Protein AF-A0A6N9R2J9-F1 (afdb_monomer)

Mean predicted aligned error: 7.8 Å

Foldseek 3Di:
DVVVVDDDCPDQVVVQCVPDAAQDWTWGDDPVGIDIDHRNHDDDDDDPPDPVVVVVVPD

Nearest PDB structures (foldseek):
  6rin-assembly1_F  TM=8.935E-01  e=2.717E-02  Escherichia coli K-12
  4wqt-assembly3_Z  TM=8.500E-01  e=2.542E-02  Thermus thermophilus HB8
  2eul-assembly1_A  TM=8.280E-01  e=2.717E-02  Thermus thermophilus HB8

Secondary structure (DSSP, 8-state):
-GGGT---TTSHHHHHHTT--TT-EEEEEETTEEEEEE-----------STHHHHTT--

Solvent-accessible surface area (backbone atoms only — not comparable to full-atom values): 4036 Å² total; per-residue (Å²): 99,66,90,74,71,60,77,59,76,87,37,64,65,45,56,46,51,61,91,61,47,66,78,36,74,34,71,40,74,52,100,92,46,76,46,79,44,72,33,86,71,83,80,94,69,85,77,77,86,52,78,73,56,67,66,72,76,75,117

Radius of gyration: 14.47 Å; Cα contacts (8 Å, |Δi|>4): 53; chains: 1; bounding box: 19×26×38 Å

Sequence (59 aa):
DTERGYISWVSPMARALLKAREGDAVTLRTPGGIEELEVVAVRYLPLATGEADAAAAAG

pLDDT: mean 82.6, std 16.36, range [39.75, 97.25]

Structure (mmCIF, N/CA/C/O backbone):
data_AF-A0A6N9R2J9-F1
#
_entry.id   AF-A0A6N9R2J9-F1
#
loop_
_atom_site.group_PDB
_atom_site.id
_a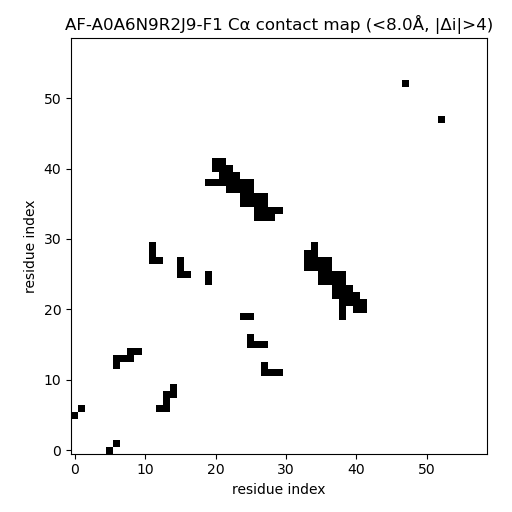tom_site.type_symbol
_atom_site.label_atom_id
_atom_site.label_alt_id
_atom_site.label_comp_id
_atom_site.label_asym_id
_atom_site.label_entity_id
_atom_site.label_seq_id
_atom_site.pdbx_PDB_ins_code
_atom_site.Cartn_x
_atom_site.Cartn_y
_atom_site.Cartn_z
_atom_site.occupancy
_atom_site.B_iso_or_equiv
_atom_site.auth_seq_id
_atom_site.auth_comp_id
_atom_site.auth_asym_id
_atom_site.auth_atom_id
_atom_site.pdbx_PDB_model_num
ATOM 1 N N . ASP A 1 1 ? -0.848 4.436 -17.116 1.00 57.44 1 ASP A N 1
ATOM 2 C CA . ASP A 1 1 ? -0.377 3.429 -16.140 1.00 57.44 1 ASP A CA 1
ATOM 3 C C . ASP A 1 1 ? -1.391 3.167 -15.025 1.00 57.44 1 ASP A C 1
ATOM 5 O O . ASP A 1 1 ? -1.659 2.026 -14.690 1.00 57.44 1 ASP A O 1
ATOM 9 N N . THR A 1 2 ? -2.078 4.190 -14.516 1.00 60.38 2 THR A N 1
ATOM 10 C CA . THR A 1 2 ? -3.240 4.000 -13.624 1.00 60.38 2 THR A CA 1
ATOM 11 C C . THR A 1 2 ? -4.344 3.135 -14.242 1.00 60.38 2 THR A C 1
ATOM 13 O O . THR A 1 2 ? -4.961 2.348 -13.537 1.00 60.38 2 THR A O 1
ATOM 16 N N . GLU A 1 3 ? -4.537 3.203 -15.564 1.00 68.81 3 GLU A N 1
ATOM 17 C CA . GLU A 1 3 ? -5.428 2.299 -16.316 1.00 68.81 3 GLU A CA 1
ATOM 18 C C . GLU A 1 3 ? -5.014 0.819 -16.224 1.00 68.81 3 GLU A C 1
ATOM 20 O O . GLU A 1 3 ? -5.851 -0.063 -16.374 1.00 68.81 3 GLU A O 1
ATOM 25 N N . ARG A 1 4 ? -3.736 0.540 -15.931 1.00 74.50 4 ARG A N 1
ATOM 26 C CA . ARG A 1 4 ? -3.189 -0.809 -15.712 1.00 74.50 4 ARG A CA 1
ATOM 27 C C . ARG A 1 4 ? -3.273 -1.243 -14.243 1.00 74.50 4 ARG A C 1
ATOM 29 O O . ARG A 1 4 ? -2.897 -2.364 -13.916 1.00 74.50 4 ARG A O 1
ATOM 36 N N . GLY A 1 5 ? -3.743 -0.365 -13.352 1.00 82.38 5 GLY A N 1
ATOM 37 C CA . GLY A 1 5 ? -3.848 -0.626 -11.915 1.00 82.38 5 GLY A CA 1
ATOM 38 C C . GLY A 1 5 ? -2.513 -0.601 -11.164 1.00 82.38 5 GLY A C 1
ATOM 39 O O . GLY A 1 5 ? -2.436 -1.111 -10.048 1.00 82.38 5 GLY A O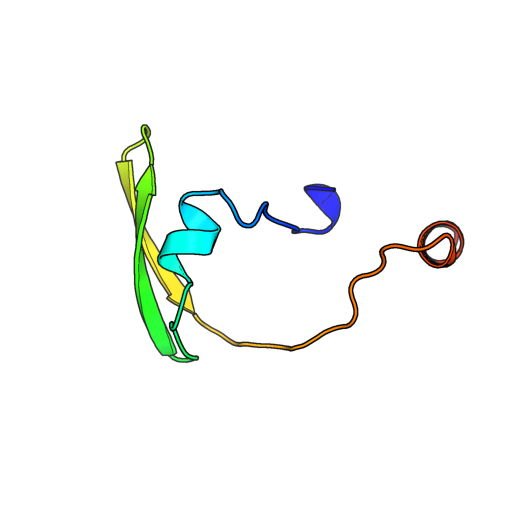 1
ATOM 40 N N . TYR A 1 6 ? -1.450 -0.036 -11.746 1.00 86.94 6 TYR A N 1
ATOM 41 C CA . TYR A 1 6 ? -0.148 0.036 -11.081 1.00 86.94 6 TY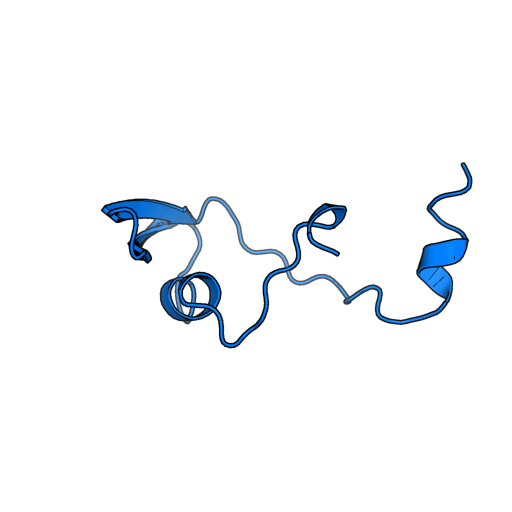R A CA 1
ATOM 42 C C . TYR A 1 6 ? -0.069 1.215 -10.113 1.00 86.94 6 TYR A C 1
ATOM 44 O O . TYR A 1 6 ? -0.550 2.318 -10.381 1.00 86.94 6 TYR A O 1
ATOM 52 N N . ILE A 1 7 ? 0.595 0.979 -8.983 1.00 88.00 7 ILE A N 1
ATOM 53 C CA . ILE A 1 7 ? 0.869 1.991 -7.964 1.00 88.00 7 ILE A CA 1
ATOM 54 C C . ILE A 1 7 ? 2.375 2.149 -7.776 1.00 88.00 7 ILE A C 1
ATOM 56 O O . ILE A 1 7 ? 3.135 1.183 -7.824 1.00 88.00 7 ILE A O 1
ATOM 60 N N . SER A 1 8 ? 2.816 3.380 -7.526 1.00 88.19 8 SER A N 1
ATOM 61 C CA . SER A 1 8 ? 4.220 3.640 -7.208 1.00 88.19 8 SER A CA 1
ATOM 62 C C . SER A 1 8 ? 4.591 3.052 -5.845 1.00 88.19 8 SER A C 1
ATOM 64 O O . SER A 1 8 ? 3.832 3.181 -4.879 1.00 88.19 8 SER A O 1
ATOM 66 N N . TRP A 1 9 ? 5.790 2.476 -5.740 1.00 89.56 9 TRP A N 1
ATOM 67 C CA . TRP A 1 9 ? 6.302 1.880 -4.502 1.00 89.56 9 TRP A CA 1
ATOM 68 C C . TRP A 1 9 ? 6.480 2.900 -3.362 1.00 89.56 9 TRP A C 1
ATOM 70 O O . TRP A 1 9 ? 6.419 2.525 -2.193 1.00 89.56 9 TRP A O 1
ATOM 80 N N . VAL A 1 10 ? 6.655 4.192 -3.681 1.00 91.44 10 VAL A N 1
ATOM 81 C CA . VAL A 1 10 ? 6.752 5.266 -2.671 1.00 91.44 10 VAL A CA 1
ATOM 82 C C . VAL A 1 10 ? 5.390 5.747 -2.163 1.00 91.44 10 VAL A C 1
ATOM 84 O O . VAL A 1 10 ? 5.330 6.546 -1.228 1.00 91.44 10 VAL A O 1
ATOM 87 N N . SER A 1 11 ? 4.288 5.296 -2.769 1.00 90.25 11 SER A N 1
ATOM 88 C CA . SER A 1 11 ? 2.948 5.748 -2.391 1.00 90.25 11 SER A CA 1
ATOM 89 C C . SER A 1 11 ? 2.553 5.272 -0.979 1.00 90.25 11 SER A C 1
ATOM 91 O O . SER A 1 11 ? 2.979 4.198 -0.539 1.00 90.25 11 SER A O 1
ATOM 93 N N . PRO A 1 12 ? 1.695 6.021 -0.256 1.00 89.62 12 PRO A N 1
ATOM 94 C CA . PRO A 1 12 ? 1.137 5.57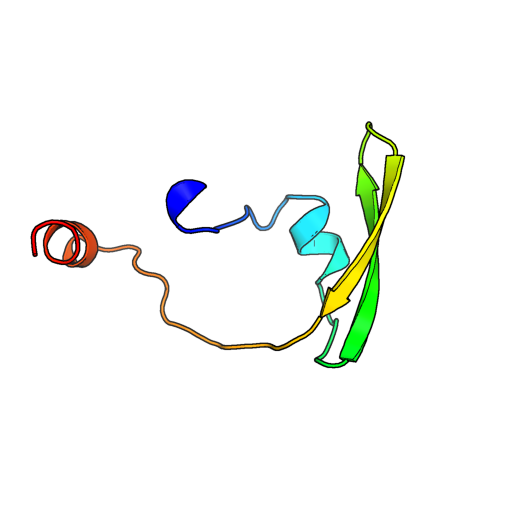2 1.023 1.00 89.62 12 PRO A CA 1
ATOM 95 C C . PRO A 1 12 ? 0.414 4.222 0.925 1.00 89.62 12 PRO A C 1
ATOM 97 O O . PRO A 1 12 ? 0.511 3.422 1.850 1.00 89.62 12 PRO A O 1
ATOM 100 N N . MET A 1 13 ? -0.239 3.954 -0.212 1.00 91.44 13 MET A N 1
ATOM 101 C CA . MET A 1 13 ? -0.902 2.680 -0.505 1.00 91.44 13 MET A CA 1
ATOM 102 C C . MET A 1 13 ? 0.090 1.515 -0.504 1.00 91.44 13 MET A C 1
ATOM 104 O O . MET A 1 13 ? -0.084 0.555 0.241 1.00 91.44 13 MET A O 1
ATOM 108 N N . ALA A 1 14 ? 1.177 1.625 -1.275 1.00 92.31 14 ALA A N 1
ATOM 109 C CA . ALA A 1 14 ? 2.200 0.583 -1.330 1.00 92.31 14 ALA A CA 1
ATOM 110 C C . ALA A 1 14 ? 2.809 0.321 0.055 1.00 92.31 14 ALA A C 1
ATOM 112 O O . ALA A 1 14 ? 3.014 -0.827 0.440 1.00 92.31 14 ALA A O 1
ATOM 113 N N . ARG A 1 15 ? 3.036 1.381 0.840 1.00 91.81 15 ARG A N 1
ATOM 114 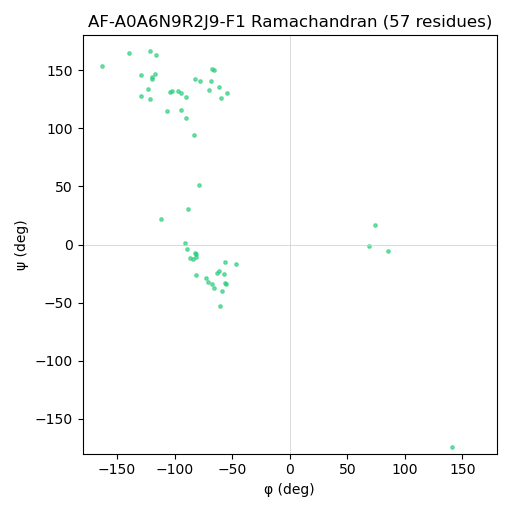C CA . ARG A 1 15 ? 3.542 1.261 2.212 1.00 91.81 15 ARG A CA 1
ATOM 115 C C . ARG A 1 15 ? 2.562 0.573 3.161 1.00 91.81 15 ARG A C 1
ATOM 117 O O . ARG A 1 15 ? 3.024 -0.162 4.026 1.00 91.81 15 ARG A O 1
ATOM 124 N N . ALA A 1 16 ? 1.259 0.813 3.022 1.00 92.94 16 ALA A N 1
ATOM 125 C CA . ALA A 1 16 ? 0.232 0.162 3.837 1.00 92.94 16 ALA A CA 1
ATOM 126 C C . ALA A 1 16 ? 0.126 -1.341 3.535 1.00 92.94 16 ALA A C 1
ATOM 128 O O . ALA A 1 16 ? -0.099 -2.131 4.443 1.00 92.94 16 ALA A O 1
ATOM 129 N N . LEU A 1 17 ? 0.356 -1.733 2.278 1.00 93.75 17 LEU A N 1
ATOM 130 C CA . LEU A 1 17 ? 0.323 -3.129 1.833 1.00 93.75 17 LEU A CA 1
ATOM 131 C C . LEU A 1 17 ? 1.624 -3.902 2.122 1.00 93.75 17 LEU A C 1
ATOM 133 O O . LEU A 1 17 ? 1.660 -5.125 1.986 1.00 93.75 17 LEU A O 1
ATOM 137 N N . LEU A 1 18 ? 2.713 -3.230 2.518 1.00 92.50 18 LEU A N 1
ATOM 138 C CA . LEU A 1 18 ? 3.975 -3.908 2.827 1.00 92.50 18 LEU A CA 1
ATOM 139 C C . LEU A 1 18 ? 3.787 -4.923 3.960 1.00 92.50 18 LEU A C 1
ATOM 141 O O . LEU A 1 18 ? 3.388 -4.568 5.065 1.00 92.50 18 LEU A O 1
ATOM 145 N N . LYS A 1 19 ? 4.194 -6.171 3.696 1.00 90.94 19 LYS A N 1
ATOM 146 C CA . LYS A 1 19 ? 4.096 -7.337 4.599 1.00 90.94 19 LYS A CA 1
ATOM 147 C C . LYS A 1 19 ? 2.676 -7.850 4.868 1.00 90.94 19 LYS A C 1
ATOM 149 O O . LYS A 1 19 ? 2.568 -8.857 5.567 1.00 90.94 19 LYS A O 1
ATOM 154 N N . ALA A 1 20 ? 1.644 -7.217 4.316 1.00 95.50 20 ALA A N 1
ATOM 155 C CA . ALA A 1 20 ? 0.282 -7.726 4.391 1.00 95.50 20 ALA A CA 1
ATOM 156 C C . ALA A 1 20 ? 0.150 -9.042 3.612 1.00 95.50 20 ALA A C 1
ATOM 158 O O . ALA A 1 20 ? 0.876 -9.295 2.642 1.00 95.50 20 ALA A O 1
ATOM 159 N N . ARG A 1 21 ? -0.764 -9.891 4.063 1.00 96.06 21 ARG A N 1
ATOM 160 C CA . ARG A 1 21 ? -1.081 -11.193 3.480 1.00 96.06 21 ARG A CA 1
ATOM 161 C C . ARG A 1 21 ? -2.548 -11.244 3.085 1.00 96.06 21 ARG A C 1
ATOM 163 O O . ARG A 1 21 ? -3.339 -10.400 3.479 1.00 96.06 21 ARG A O 1
ATOM 170 N N . GLU A 1 22 ? -2.897 -12.248 2.293 1.00 97.00 22 GLU A N 1
ATOM 171 C CA . GLU A 1 22 ? -4.293 -12.539 1.974 1.00 97.00 22 GLU A CA 1
ATOM 172 C C . GLU A 1 22 ? -5.124 -12.726 3.254 1.00 97.00 22 GLU A C 1
ATOM 174 O O . GLU A 1 22 ? -4.710 -13.453 4.159 1.00 97.00 22 GLU A O 1
ATOM 179 N N . GLY A 1 23 ? -6.266 -12.040 3.319 1.00 96.81 23 GLY A N 1
ATOM 180 C CA . GLY A 1 23 ? -7.149 -11.964 4.482 1.00 96.81 23 GLY A CA 1
ATOM 181 C C . GLY A 1 23 ? -6.786 -10.882 5.508 1.00 96.81 23 GLY A C 1
ATOM 182 O O . GLY A 1 23 ? -7.547 -10.685 6.454 1.00 96.81 23 GLY A O 1
ATOM 183 N N . ASP A 1 24 ? -5.665 -10.168 5.350 1.00 97.25 24 ASP A N 1
ATOM 184 C CA . ASP A 1 24 ? -5.321 -9.063 6.249 1.00 97.25 24 ASP A CA 1
ATOM 185 C C . ASP A 1 24 ? -6.126 -7.800 5.911 1.00 97.25 24 ASP A C 1
ATOM 187 O O . ASP A 1 24 ? -6.278 -7.425 4.744 1.00 97.25 24 ASP A O 1
ATOM 191 N N . ALA A 1 25 ? -6.554 -7.088 6.953 1.00 96.56 25 ALA A N 1
ATOM 192 C CA . ALA A 1 25 ? -7.053 -5.724 6.851 1.00 96.56 25 ALA A CA 1
ATOM 193 C C . ALA A 1 25 ? -5.923 -4.722 7.137 1.00 96.56 25 ALA A C 1
ATOM 195 O O . ALA A 1 25 ? -5.220 -4.822 8.147 1.00 96.56 25 ALA A O 1
ATOM 196 N N . VAL A 1 26 ? -5.748 -3.735 6.259 1.00 95.19 26 VAL A N 1
ATOM 197 C CA . VAL A 1 26 ? -4.762 -2.659 6.403 1.00 95.19 26 VAL A CA 1
ATOM 198 C C . VAL A 1 26 ? -5.447 -1.301 6.448 1.00 95.19 26 VAL A C 1
ATOM 200 O O . VAL A 1 26 ? -6.411 -1.034 5.735 1.00 95.19 26 VAL A O 1
ATOM 203 N N . THR A 1 27 ? -4.921 -0.397 7.270 1.00 94.69 27 THR A N 1
ATOM 204 C CA . THR A 1 27 ? -5.434 0.972 7.361 1.00 94.69 27 THR A CA 1
ATOM 205 C C . THR A 1 27 ? -4.650 1.902 6.440 1.00 94.69 27 THR A C 1
ATOM 207 O O . THR A 1 27 ? -3.468 2.175 6.670 1.00 94.69 27 THR A O 1
ATOM 210 N N . LEU A 1 28 ? -5.319 2.460 5.435 1.00 92.50 28 LEU A N 1
ATOM 211 C CA . LEU A 1 28 ? -4.776 3.495 4.570 1.00 92.50 28 LEU A CA 1
ATOM 212 C C . LEU A 1 28 ? -5.084 4.882 5.134 1.00 92.50 28 LEU A C 1
ATOM 214 O O . LEU A 1 28 ? -6.229 5.242 5.389 1.00 92.50 28 LEU A O 1
ATOM 218 N N . ARG A 1 29 ? -4.043 5.702 5.285 1.00 89.81 29 ARG A N 1
ATOM 219 C CA . ARG A 1 29 ? -4.182 7.114 5.655 1.00 89.81 29 ARG A CA 1
ATOM 220 C C . ARG A 1 29 ? -3.889 7.982 4.444 1.00 89.81 29 ARG A C 1
ATOM 222 O O . ARG A 1 29 ? -2.754 8.018 3.968 1.00 89.81 29 ARG A O 1
ATOM 229 N N . THR A 1 30 ? -4.902 8.694 3.973 1.00 84.50 30 THR A N 1
ATOM 230 C CA . THR A 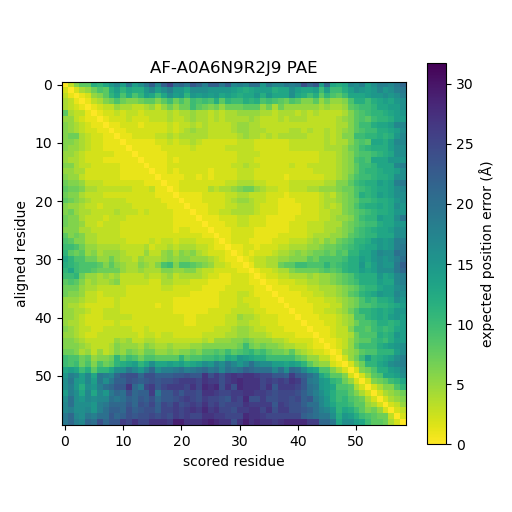1 30 ? -4.786 9.688 2.904 1.00 84.50 30 THR A C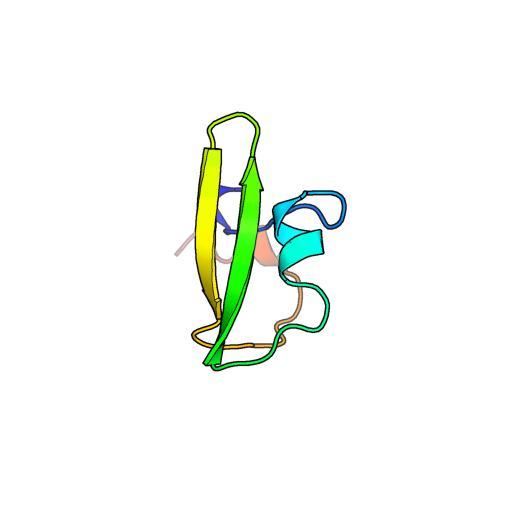A 1
ATOM 231 C C . THR A 1 30 ? -5.136 11.077 3.445 1.00 84.50 30 THR A C 1
ATOM 233 O O . THR A 1 30 ? -5.765 11.184 4.499 1.00 84.50 30 THR A O 1
ATOM 236 N N . PRO A 1 31 ? -4.777 12.168 2.744 1.00 86.31 31 PRO A N 1
ATOM 237 C CA . PRO A 1 31 ? -5.256 13.503 3.103 1.00 86.31 31 PRO A CA 1
ATOM 238 C C . PRO A 1 31 ? -6.790 13.625 3.124 1.00 86.31 31 PRO A C 1
ATOM 240 O O . PRO A 1 31 ? -7.316 14.471 3.837 1.00 86.31 31 PRO A O 1
ATOM 243 N N . GLY A 1 32 ? -7.501 12.784 2.361 1.00 87.56 32 GLY A N 1
ATOM 244 C CA . GLY A 1 32 ? -8.966 12.754 2.309 1.00 87.56 32 GLY A CA 1
ATOM 245 C C . GLY A 1 32 ? -9.624 11.966 3.443 1.00 87.56 32 GLY A C 1
ATOM 246 O O . GLY A 1 32 ? -10.843 12.010 3.571 1.00 87.56 32 GLY A O 1
ATOM 247 N N . GLY A 1 33 ? -8.843 11.262 4.269 1.00 90.38 33 GLY A N 1
ATOM 248 C CA . GLY A 1 33 ? -9.361 10.478 5.382 1.00 90.38 33 GLY A CA 1
ATOM 249 C C . GLY A 1 33 ? -8.641 9.150 5.585 1.00 90.38 33 GLY A C 1
ATOM 250 O O . GLY A 1 33 ? -7.628 8.841 4.949 1.00 90.38 33 GLY A O 1
ATOM 251 N N . ILE A 1 34 ? -9.183 8.378 6.522 1.00 93.56 34 ILE A N 1
ATOM 252 C CA . ILE A 1 34 ? -8.725 7.031 6.851 1.00 93.56 34 ILE A CA 1
ATOM 253 C C . ILE A 1 34 ? -9.687 6.034 6.211 1.00 93.56 34 ILE A C 1
ATOM 255 O O . ILE A 1 34 ? -10.898 6.175 6.359 1.00 93.56 34 ILE A O 1
ATOM 259 N N . GLU A 1 35 ? -9.136 5.033 5.540 1.00 94.25 35 GLU A N 1
ATOM 260 C CA . GLU A 1 35 ? -9.878 3.949 4.904 1.00 94.25 35 GLU A CA 1
ATOM 261 C C . GLU A 1 35 ? -9.293 2.603 5.344 1.00 94.25 35 GLU A C 1
ATOM 263 O O . GLU A 1 35 ? -8.086 2.488 5.576 1.00 94.25 35 GLU A O 1
ATOM 268 N N . GLU A 1 36 ? -10.143 1.591 5.487 1.00 94.88 36 GLU A N 1
ATOM 269 C CA . GLU A 1 36 ? -9.731 0.218 5.771 1.00 94.88 36 GLU A CA 1
ATOM 270 C C . GLU A 1 36 ? -9.856 -0.612 4.497 1.00 94.88 36 GLU A C 1
ATOM 272 O O . GLU A 1 36 ? -10.872 -0.555 3.807 1.00 94.88 36 GLU A O 1
ATOM 277 N N . LEU A 1 37 ? -8.799 -1.351 4.172 1.00 94.50 37 LEU A N 1
ATOM 278 C CA . LEU A 1 37 ? -8.698 -2.142 2.955 1.00 94.50 37 LEU A CA 1
ATOM 279 C C . LEU A 1 37 ? -8.421 -3.593 3.319 1.00 94.50 37 LEU A C 1
ATOM 281 O O . LEU A 1 37 ? -7.516 -3.866 4.104 1.00 94.50 37 LEU A O 1
ATOM 285 N N . GLU A 1 38 ? -9.145 -4.518 2.700 1.00 96.81 38 GLU A N 1
ATOM 286 C CA . GLU A 1 38 ? -8.903 -5.952 2.835 1.00 96.81 38 GLU A CA 1
ATOM 287 C C . GLU A 1 38 ? -8.057 -6.467 1.665 1.00 96.81 38 GLU A C 1
ATOM 289 O O . GLU A 1 38 ? -8.341 -6.201 0.492 1.00 96.81 38 GLU A O 1
ATOM 294 N N . VAL A 1 39 ? -7.015 -7.237 1.972 1.00 96.25 39 VAL A N 1
ATOM 295 C CA . VAL A 1 39 ? -6.204 -7.919 0.962 1.00 96.25 39 VAL A CA 1
ATOM 296 C C . VAL A 1 39 ? -6.891 -9.222 0.568 1.00 96.25 39 VAL A C 1
ATOM 298 O O . VAL A 1 39 ? -6.683 -10.264 1.179 1.00 96.25 39 VAL A O 1
ATOM 301 N N . VAL A 1 40 ? -7.689 -9.177 -0.497 1.00 97.25 40 VAL A N 1
ATOM 302 C CA . VAL A 1 40 ? -8.462 -10.345 -0.960 1.00 97.25 40 VAL A CA 1
ATOM 303 C C . VAL A 1 40 ? -7.580 -11.435 -1.584 1.00 97.25 40 VAL A C 1
ATOM 305 O O . VAL A 1 40 ? -7.920 -12.608 -1.501 1.00 97.25 40 VAL A O 1
ATOM 308 N N . ALA A 1 41 ? -6.470 -11.072 -2.241 1.00 95.94 41 ALA A N 1
ATOM 309 C CA . ALA A 1 41 ? -5.532 -12.025 -2.846 1.00 95.94 41 ALA A CA 1
ATOM 310 C C . ALA A 1 41 ? -4.171 -11.381 -3.159 1.00 95.94 41 ALA A C 1
ATOM 312 O O . ALA A 1 41 ? -4.096 -10.189 -3.465 1.00 95.94 41 ALA A O 1
ATOM 313 N N . VAL A 1 42 ? -3.102 -12.188 -3.191 1.00 94.31 42 VAL A N 1
ATOM 314 C CA . VAL A 1 42 ? -1.761 -11.765 -3.642 1.00 94.31 42 VAL A CA 1
ATOM 315 C C . VAL A 1 42 ? -1.303 -12.624 -4.820 1.00 94.31 42 VAL A C 1
ATOM 317 O O . VAL A 1 42 ? -1.259 -13.849 -4.738 1.00 94.31 42 VAL A O 1
ATOM 320 N N . ARG A 1 43 ? -0.937 -11.981 -5.935 1.00 92.62 43 ARG A N 1
ATOM 321 C CA . ARG A 1 43 ? -0.456 -12.653 -7.152 1.00 92.62 43 ARG A CA 1
ATOM 322 C C . ARG A 1 43 ? 0.851 -12.023 -7.614 1.00 92.62 43 ARG A C 1
ATOM 324 O O . ARG A 1 43 ? 0.918 -10.815 -7.813 1.00 92.62 43 ARG A O 1
ATOM 331 N N . TYR A 1 44 ? 1.871 -12.848 -7.822 1.00 90.69 44 TYR A N 1
ATOM 332 C CA . TYR A 1 44 ? 3.142 -12.414 -8.393 1.00 90.69 44 TYR A CA 1
ATOM 333 C C . TYR A 1 44 ? 3.080 -12.555 -9.909 1.00 90.69 44 TYR A C 1
ATOM 335 O O . TYR A 1 44 ? 3.059 -13.667 -10.432 1.00 90.69 44 TYR A O 1
ATOM 343 N N . LEU A 1 45 ? 3.023 -11.421 -10.601 1.00 88.62 45 LEU A N 1
ATOM 344 C CA . LEU A 1 45 ? 2.982 -11.353 -12.056 1.00 88.62 45 LEU A CA 1
ATOM 345 C C . LEU A 1 45 ? 4.226 -10.620 -12.570 1.00 88.62 45 LEU A C 1
ATOM 347 O O . LEU A 1 45 ? 4.718 -9.713 -11.892 1.00 88.62 45 LEU A O 1
ATOM 351 N N . PRO A 1 46 ? 4.749 -10.988 -13.750 1.00 85.56 46 PRO A N 1
ATOM 352 C CA . PRO A 1 46 ? 5.779 -10.194 -14.401 1.00 85.56 46 PRO A CA 1
ATOM 353 C C . PRO A 1 46 ? 5.227 -8.799 -14.715 1.00 85.56 46 PRO A C 1
ATOM 355 O O . PRO A 1 46 ? 4.105 -8.663 -15.203 1.00 85.56 46 PRO A O 1
ATOM 358 N N . LEU A 1 47 ? 6.018 -7.760 -14.440 1.00 81.75 47 LEU A N 1
ATOM 359 C CA . LEU A 1 47 ? 5.673 -6.408 -14.867 1.00 81.75 47 LEU A CA 1
ATOM 360 C C . LEU A 1 47 ? 5.813 -6.327 -16.385 1.00 81.75 47 LEU A C 1
ATOM 362 O O . LEU A 1 47 ? 6.835 -6.733 -16.942 1.00 81.7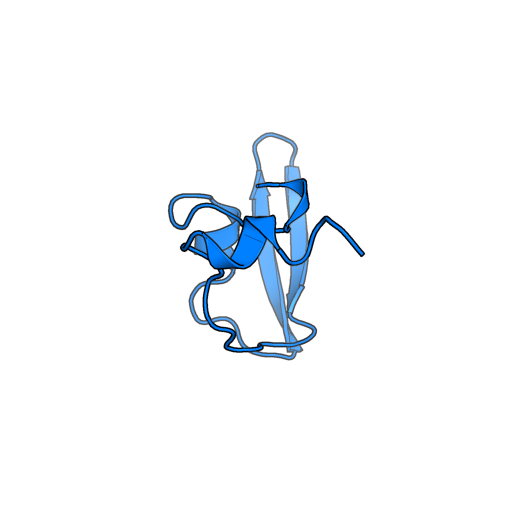5 47 LEU A O 1
ATOM 366 N N . ALA A 1 48 ? 4.813 -5.762 -17.051 1.00 76.31 48 ALA A N 1
ATOM 367 C CA . ALA A 1 48 ? 4.835 -5.551 -18.492 1.00 76.31 48 ALA A CA 1
ATOM 368 C C . ALA A 1 48 ? 5.689 -4.317 -18.864 1.00 76.31 48 ALA A C 1
ATOM 370 O O . ALA A 1 48 ? 5.256 -3.406 -19.558 1.00 76.31 48 ALA A O 1
ATOM 371 N N . THR A 1 49 ? 6.927 -4.247 -18.364 1.00 68.88 49 THR A N 1
ATOM 372 C CA . THR A 1 49 ? 7.829 -3.088 -18.527 1.00 68.88 49 THR A CA 1
ATOM 373 C C . THR A 1 49 ? 8.672 -3.166 -19.815 1.00 68.88 49 THR A C 1
ATOM 375 O O . THR A 1 49 ? 9.788 -2.663 -19.867 1.00 68.88 49 THR A O 1
ATOM 378 N N . GLY A 1 50 ? 8.155 -3.788 -20.879 1.00 62.91 50 GLY A N 1
ATOM 379 C CA . GLY A 1 50 ? 8.803 -3.860 -22.196 1.00 62.91 50 GLY A CA 1
ATOM 380 C C . GLY A 1 50 ? 7.797 -3.693 -23.340 1.00 62.91 50 GLY A C 1
ATOM 381 O O . GLY A 1 50 ? 6.598 -3.833 -23.117 1.00 62.91 50 GLY A O 1
ATOM 382 N N . GLU A 1 51 ? 8.280 -3.430 -24.565 1.00 54.84 51 GLU A N 1
ATOM 383 C CA . GLU A 1 51 ? 7.495 -3.222 -25.812 1.00 54.84 51 GLU A CA 1
ATOM 384 C C . GLU A 1 51 ? 6.375 -4.251 -26.074 1.00 54.84 51 GLU A C 1
ATOM 386 O O . GLU A 1 51 ? 5.463 -3.986 -26.856 1.00 54.84 51 GLU A O 1
ATOM 391 N N . ALA A 1 52 ? 6.404 -5.400 -25.393 1.00 54.84 52 ALA A N 1
ATOM 392 C CA . ALA A 1 52 ? 5.377 -6.439 -25.424 1.00 54.84 52 ALA A CA 1
ATOM 393 C C . ALA A 1 52 ? 3.961 -5.951 -25.049 1.00 54.84 52 ALA A C 1
ATOM 395 O O . ALA A 1 52 ? 2.985 -6.631 -25.356 1.00 54.84 52 ALA A O 1
ATOM 396 N N . ASP A 1 53 ? 3.831 -4.767 -24.450 1.00 52.06 53 ASP A N 1
ATOM 397 C CA . ASP A 1 53 ? 2.542 -4.153 -24.126 1.00 52.06 53 ASP A CA 1
ATOM 398 C C . ASP A 1 53 ? 1.923 -3.314 -25.265 1.00 52.06 53 ASP A C 1
ATOM 400 O O . ASP A 1 53 ? 0.745 -2.968 -25.205 1.00 52.06 53 ASP A O 1
ATOM 404 N N . ALA A 1 54 ? 2.665 -3.005 -26.339 1.00 52.00 54 ALA A N 1
ATOM 405 C CA . ALA A 1 54 ? 2.061 -2.404 -27.535 1.00 52.00 54 ALA A CA 1
ATOM 406 C C . ALA A 1 54 ? 1.217 -3.428 -28.321 1.00 52.00 54 ALA A C 1
ATOM 408 O O . ALA A 1 54 ? 0.234 -3.065 -28.962 1.00 52.00 54 ALA A O 1
ATOM 409 N N . ALA A 1 55 ? 1.576 -4.715 -28.246 1.00 50.88 55 ALA A N 1
ATOM 410 C CA . ALA A 1 55 ? 0.928 -5.783 -29.007 1.00 50.88 55 ALA A CA 1
ATOM 411 C C . ALA A 1 55 ? -0.381 -6.298 -28.373 1.00 50.88 55 ALA A C 1
ATOM 413 O O . ALA A 1 55 ? -1.252 -6.772 -29.096 1.00 50.88 55 ALA A O 1
ATOM 414 N N . ALA A 1 56 ? -0.552 -6.188 -27.049 1.00 51.62 56 ALA A N 1
ATOM 415 C CA . ALA A 1 56 ? -1.752 -6.673 -26.350 1.00 51.62 56 ALA A CA 1
ATOM 416 C C . ALA A 1 56 ? -2.932 -5.677 -26.355 1.00 51.62 56 ALA A C 1
ATOM 418 O O . ALA A 1 56 ? -4.053 -6.067 -26.047 1.00 51.62 56 ALA A O 1
ATOM 419 N N . ALA A 1 57 ? -2.705 -4.412 -26.732 1.00 50.94 57 ALA A N 1
ATOM 420 C CA . ALA A 1 57 ? -3.747 -3.383 -26.847 1.00 50.94 57 ALA A CA 1
ATOM 421 C C . ALA A 1 57 ? -4.391 -3.292 -28.252 1.00 50.94 57 ALA A C 1
ATOM 423 O O . ALA A 1 57 ? -5.240 -2.432 -28.476 1.00 50.94 57 ALA A O 1
ATOM 424 N N . ALA A 1 58 ? -3.982 -4.146 -29.200 1.00 47.84 58 ALA A N 1
ATOM 425 C CA . ALA A 1 58 ? -4.410 -4.117 -30.606 1.00 47.84 58 ALA A CA 1
ATOM 426 C C . ALA A 1 58 ? -5.294 -5.313 -31.029 1.00 47.84 58 ALA A C 1
ATOM 428 O O . ALA A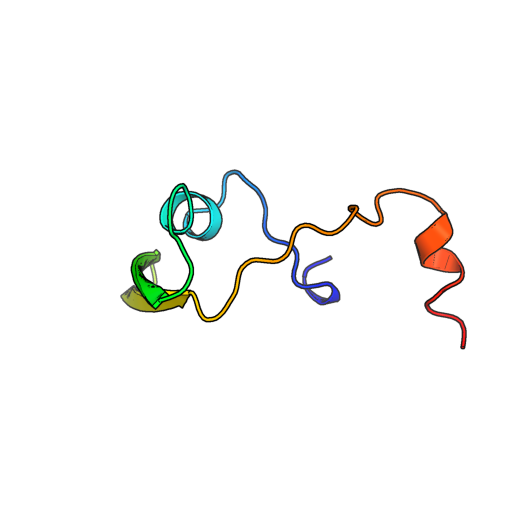 1 58 ? -5.359 -5.626 -32.219 1.00 47.84 58 ALA A O 1
ATOM 429 N N . GLY A 1 59 ? -5.951 -5.988 -30.079 1.00 39.75 59 GLY A N 1
ATOM 430 C CA . GLY A 1 59 ? -6.866 -7.111 -30.332 1.00 39.75 59 GLY A CA 1
ATOM 431 C C . GLY A 1 59 ? -8.279 -6.830 -29.857 1.00 39.75 59 GLY A C 1
ATOM 432 O O . GLY A 1 59 ? -8.410 -6.401 -28.691 1.00 39.75 59 GLY A O 1
#